Protein AF-R4K1L4-F1 (afdb_monomer_lite)

InterPro domains:
  IPR024307 Spore germination protein GerY [PF12788] (7-57)

Secondary structure (DSSP, 8-state):
-----PPPP---EEEEEEEEE-TTTS-EEEEEEEEPPPPEE-GGG-EE---------

Sequence (57 aa):
MSKSKKKQTHDHEFLVSTMLAELTTDPHNHRFAEVSSQNFELENGHHIHLIKVRTDF

Structure (mmCIF, N/CA/C/O backbone):
data_AF-R4K1L4-F1
#
_entry.id   AF-R4K1L4-F1
#
loop_
_atom_site.group_PDB
_atom_site.id
_atom_site.type_symbol
_atom_site.label_atom_id
_atom_site.label_alt_id
_atom_site.label_comp_id
_atom_site.label_asym_id
_atom_site.label_entity_id
_atom_site.label_seq_id
_atom_site.pdbx_PDB_ins_code
_atom_site.Cartn_x
_atom_site.Cartn_y
_atom_site.Cartn_z
_atom_site.occupancy
_atom_site.B_iso_or_equiv
_atom_site.auth_seq_id
_atom_site.auth_comp_id
_atom_site.auth_asym_id
_atom_site.auth_atom_id
_atom_site.pdbx_PDB_model_num
ATOM 1 N N . MET A 1 1 ? -34.452 -4.161 21.855 1.00 43.91 1 MET A N 1
ATOM 2 C CA . MET A 1 1 ? -32.999 -4.293 21.608 1.00 43.91 1 MET A CA 1
ATOM 3 C C . MET A 1 1 ? -32.594 -3.248 20.581 1.00 43.91 1 MET A C 1
ATOM 5 O O . MET A 1 1 ? -33.024 -3.339 19.439 1.00 43.91 1 MET A O 1
ATOM 9 N N . SER A 1 2 ? -31.878 -2.201 20.997 1.00 52.09 2 SER A N 1
ATOM 10 C CA . SER A 1 2 ? -31.415 -1.151 20.082 1.00 52.09 2 SER A CA 1
ATOM 11 C C . SER A 1 2 ? -30.360 -1.740 19.145 1.00 52.09 2 SER A C 1
ATOM 13 O O . SER A 1 2 ? -29.347 -2.256 19.617 1.00 52.09 2 SER A O 1
ATOM 15 N N . LYS A 1 3 ? -30.605 -1.716 17.828 1.00 55.22 3 LYS A N 1
ATOM 16 C CA . LYS A 1 3 ? -29.568 -2.008 16.831 1.00 55.22 3 LYS A CA 1
ATOM 17 C C . LYS A 1 3 ? -28.459 -0.979 17.040 1.00 55.22 3 LYS A C 1
ATOM 19 O O . LYS A 1 3 ? -28.667 0.197 16.752 1.00 55.22 3 LYS A O 1
ATOM 24 N N . SER A 1 4 ? -27.305 -1.420 17.542 1.00 60.19 4 SER A N 1
ATOM 25 C CA . SER A 1 4 ? -26.082 -0.618 17.526 1.00 60.19 4 SER A CA 1
ATOM 26 C C . SER A 1 4 ? -25.882 -0.117 16.096 1.00 60.19 4 SER A C 1
ATOM 28 O O . SER A 1 4 ? -25.707 -0.917 15.171 1.00 60.19 4 SER A O 1
ATOM 30 N N . LYS A 1 5 ? -26.027 1.196 15.883 1.00 61.91 5 LYS A N 1
ATOM 31 C CA . LYS A 1 5 ? -25.736 1.813 14.590 1.00 61.91 5 LYS A CA 1
ATOM 32 C C . LYS A 1 5 ? -24.243 1.604 14.371 1.00 61.91 5 LYS A C 1
ATOM 34 O O . LYS A 1 5 ? -23.446 2.216 15.077 1.00 61.91 5 LYS A O 1
ATOM 39 N N . LYS A 1 6 ? -23.866 0.707 13.451 1.00 65.75 6 LYS A N 1
ATOM 40 C CA . LYS A 1 6 ? -22.465 0.560 13.043 1.00 65.75 6 LYS A CA 1
ATOM 41 C C . LYS A 1 6 ? -21.962 1.955 12.672 1.00 65.75 6 LYS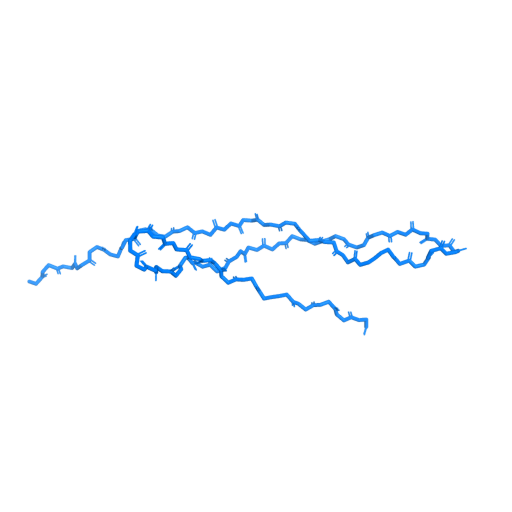 A C 1
ATOM 43 O O . LYS A 1 6 ? -22.570 2.617 11.832 1.00 65.75 6 LYS A O 1
ATOM 48 N N . LYS A 1 7 ? -20.922 2.416 13.366 1.00 72.44 7 LYS A N 1
ATOM 49 C CA . LYS A 1 7 ? -20.274 3.701 13.105 1.00 72.44 7 LYS A CA 1
ATOM 50 C C . LYS A 1 7 ? -19.831 3.686 11.638 1.00 72.44 7 LYS A C 1
ATOM 52 O O . LYS A 1 7 ? -19.257 2.693 11.195 1.00 72.44 7 LYS A O 1
ATOM 57 N N . GLN A 1 8 ? -20.172 4.721 10.873 1.00 76.38 8 GLN A N 1
ATOM 58 C CA . GLN A 1 8 ? -19.707 4.832 9.493 1.00 76.38 8 GLN A CA 1
ATOM 59 C C . GLN A 1 8 ? -18.178 4.953 9.513 1.00 76.38 8 GLN A C 1
ATOM 61 O O . GLN A 1 8 ? -17.641 5.812 10.213 1.00 76.38 8 GLN A O 1
ATOM 66 N N . THR A 1 9 ? -17.494 4.076 8.785 1.00 87.12 9 THR A N 1
ATOM 67 C CA . THR A 1 9 ? -16.044 4.124 8.568 1.00 87.12 9 THR A CA 1
ATOM 68 C C . THR A 1 9 ? -15.747 4.719 7.191 1.00 87.12 9 THR A C 1
ATOM 70 O O . THR A 1 9 ? -16.660 4.947 6.394 1.00 87.12 9 THR A O 1
ATOM 73 N N . HIS A 1 10 ? -14.476 5.006 6.929 1.00 92.81 10 HIS A N 1
ATOM 74 C CA . HIS A 1 10 ? -13.987 5.442 5.625 1.00 92.81 10 HIS A CA 1
ATOM 75 C C . HIS A 1 10 ? -12.717 4.667 5.266 1.00 92.81 10 HIS A C 1
ATOM 77 O O . HIS A 1 10 ? -12.118 4.008 6.124 1.00 92.81 10 HIS A O 1
ATOM 83 N N . ASP A 1 11 ? -12.351 4.747 3.999 1.00 95.62 11 ASP A N 1
ATOM 84 C CA . ASP A 1 11 ? -11.102 4.293 3.408 1.00 95.62 11 ASP A CA 1
ATOM 85 C C . ASP A 1 11 ? -10.405 5.487 2.731 1.00 95.62 11 ASP A C 1
ATOM 87 O O . ASP A 1 11 ? -10.887 6.624 2.774 1.00 95.62 11 ASP A O 1
ATOM 91 N N . HIS A 1 12 ? -9.226 5.240 2.166 1.00 95.31 12 HIS A N 1
ATOM 92 C CA . HIS A 1 12 ? -8.470 6.236 1.419 1.00 95.31 12 HIS A CA 1
ATOM 93 C C . HIS A 1 12 ? -7.960 5.645 0.113 1.00 95.31 12 HIS A C 1
ATOM 95 O O . HIS A 1 12 ? -7.315 4.596 0.120 1.00 95.31 12 HIS A O 1
ATOM 101 N N . GLU A 1 13 ? -8.183 6.359 -0.987 1.00 96.31 13 GLU A N 1
ATOM 102 C CA . GLU A 1 13 ? -7.438 6.146 -2.224 1.00 96.31 13 GLU A CA 1
ATOM 103 C C . GLU A 1 13 ? -5.992 6.608 -2.035 1.00 96.31 13 GLU A C 1
ATOM 105 O O . GLU A 1 13 ? -5.725 7.672 -1.466 1.00 96.31 13 GLU A O 1
ATOM 110 N N . PHE A 1 14 ? -5.045 5.816 -2.524 1.00 94.12 14 PHE A N 1
ATOM 111 C CA . PHE A 1 14 ? -3.633 6.162 -2.502 1.00 94.12 14 PHE A CA 1
ATOM 112 C C . PHE A 1 14 ? -2.947 5.747 -3.802 1.00 94.12 14 PHE A C 1
ATOM 114 O O . PHE A 1 14 ? -3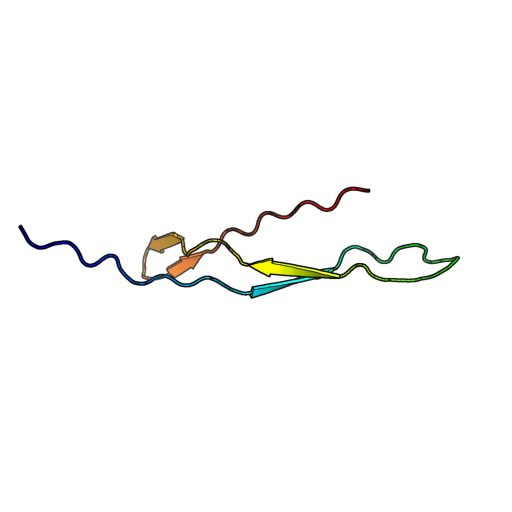.356 4.815 -4.494 1.00 94.12 14 PHE A O 1
ATOM 121 N N . LEU A 1 15 ? -1.883 6.476 -4.138 1.00 94.69 15 LEU A N 1
ATOM 122 C CA . LEU A 1 15 ? -1.035 6.198 -5.292 1.00 94.69 15 LEU A CA 1
ATOM 123 C C . LEU A 1 15 ? 0.311 5.671 -4.816 1.00 94.69 15 LEU A C 1
ATOM 125 O O . LEU A 1 15 ? 0.904 6.219 -3.885 1.00 94.69 15 LEU A O 1
ATOM 129 N N . VAL A 1 16 ? 0.816 4.654 -5.505 1.00 91.00 16 VAL A N 1
ATOM 130 C CA . VAL A 1 16 ? 2.130 4.059 -5.249 1.00 91.00 16 VAL A CA 1
ATOM 131 C C . VAL A 1 16 ? 2.955 4.072 -6.528 1.00 91.00 16 VAL A C 1
ATOM 133 O O . VAL A 1 16 ? 2.436 4.135 -7.644 1.00 91.00 16 VAL A O 1
ATOM 136 N N . SER A 1 17 ? 4.267 4.055 -6.339 1.00 89.62 17 SER A N 1
ATOM 137 C CA . SER A 1 17 ? 5.282 3.957 -7.375 1.00 89.62 17 SER A CA 1
ATOM 138 C C . SER A 1 17 ? 6.192 2.786 -7.038 1.00 89.62 17 SER A C 1
ATOM 140 O O . SER A 1 17 ? 6.567 2.620 -5.876 1.00 89.62 17 SER A O 1
ATOM 142 N N . THR A 1 18 ? 6.600 2.019 -8.042 1.00 87.00 18 THR A N 1
ATOM 143 C CA . THR A 1 18 ? 7.754 1.121 -7.909 1.00 87.00 18 THR A CA 1
ATOM 144 C C . THR A 1 18 ? 9.055 1.907 -8.090 1.00 87.00 18 THR A C 1
ATOM 146 O O . THR A 1 18 ? 9.043 3.125 -8.309 1.00 87.00 18 THR A O 1
ATOM 149 N N . MET A 1 19 ? 10.195 1.217 -8.006 1.00 87.81 19 MET A N 1
ATOM 150 C CA . MET A 1 19 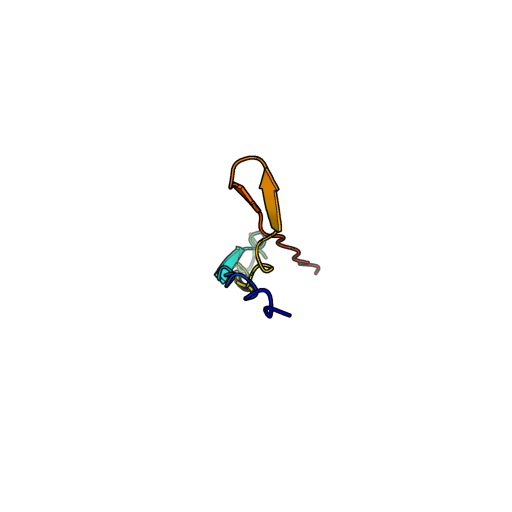? 11.474 1.769 -8.458 1.00 87.81 19 MET A CA 1
ATOM 151 C C . MET A 1 19 ? 11.433 2.090 -9.961 1.00 87.81 19 MET A C 1
ATOM 153 O O . MET A 1 19 ? 10.637 1.505 -10.700 1.00 87.81 19 MET A O 1
ATOM 157 N N . LEU A 1 20 ? 12.306 3.004 -10.401 1.00 89.88 20 LEU A N 1
ATOM 158 C CA . LEU A 1 20 ? 12.518 3.273 -11.824 1.00 89.88 20 LEU A CA 1
ATOM 159 C C . LEU A 1 20 ? 13.069 2.019 -12.508 1.00 89.88 20 LEU A C 1
ATOM 161 O O . LEU A 1 20 ? 14.100 1.484 -12.094 1.00 89.88 20 LEU A O 1
ATOM 165 N N . ALA A 1 21 ? 12.370 1.569 -13.543 1.00 89.88 21 ALA A N 1
ATOM 166 C CA . ALA A 1 21 ? 12.782 0.455 -14.376 1.00 89.88 21 ALA A CA 1
ATOM 167 C C . ALA A 1 21 ? 13.732 0.944 -15.474 1.00 89.88 21 ALA A C 1
ATOM 169 O O . ALA A 1 21 ? 13.694 2.112 -15.862 1.00 89.88 21 ALA A O 1
ATOM 170 N N . GLU A 1 22 ? 14.579 0.036 -15.966 1.00 91.50 22 GLU A N 1
ATOM 171 C CA . GLU A 1 22 ? 15.313 0.232 -17.222 1.00 91.50 22 GLU A CA 1
ATOM 172 C C . GLU A 1 22 ? 16.141 1.531 -17.303 1.00 91.50 22 GLU A C 1
ATOM 174 O O . GLU A 1 22 ? 16.216 2.186 -18.339 1.00 91.50 22 GLU A O 1
ATOM 179 N N . LEU A 1 23 ? 16.823 1.889 -16.206 1.00 93.94 23 LEU A N 1
ATOM 180 C CA . LEU A 1 23 ? 17.552 3.159 -16.031 1.00 93.94 23 LEU A CA 1
ATOM 181 C C . LEU A 1 23 ? 18.531 3.541 -17.156 1.00 93.94 23 LEU A C 1
ATOM 183 O O . LEU A 1 23 ? 18.896 4.710 -17.265 1.00 93.94 23 LEU A O 1
ATOM 187 N N . THR A 1 24 ? 18.990 2.581 -17.957 1.00 96.88 24 THR A N 1
ATOM 188 C CA . THR A 1 24 ? 19.960 2.801 -19.038 1.00 96.88 24 THR A CA 1
ATOM 189 C C . THR A 1 24 ? 19.396 2.579 -20.442 1.00 96.88 24 THR A C 1
ATOM 191 O O . THR A 1 24 ? 20.101 2.871 -21.403 1.00 96.88 24 THR A O 1
ATOM 194 N N . THR A 1 25 ? 18.187 2.026 -20.583 1.00 96.62 25 THR A N 1
ATOM 195 C CA . THR A 1 25 ? 17.591 1.661 -21.883 1.00 96.62 25 THR A CA 1
ATOM 196 C C . THR A 1 25 ? 16.345 2.482 -22.174 1.00 96.62 25 THR A C 1
ATOM 198 O O . THR A 1 25 ? 16.331 3.232 -23.145 1.00 96.62 25 THR A O 1
ATOM 201 N N . ASP A 1 26 ? 15.342 2.389 -21.309 1.00 94.94 26 ASP A N 1
ATOM 202 C CA . ASP A 1 26 ? 14.093 3.143 -21.391 1.00 94.94 26 ASP A CA 1
ATOM 203 C C . ASP A 1 26 ? 13.621 3.494 -19.973 1.00 94.94 26 ASP A C 1
ATOM 205 O O . ASP A 1 26 ? 12.811 2.776 -19.390 1.00 94.94 26 ASP A O 1
ATOM 209 N N . PRO A 1 27 ? 14.166 4.553 -19.351 1.00 94.12 27 PRO A N 1
ATOM 210 C CA . PRO A 1 27 ? 13.874 4.865 -17.959 1.00 94.12 27 PRO A CA 1
ATOM 211 C C . PRO A 1 27 ? 12.403 5.229 -17.771 1.00 94.12 27 PRO A C 1
ATOM 213 O O . PRO A 1 27 ? 11.945 6.285 -18.211 1.00 94.12 27 PRO A O 1
ATOM 216 N N . HIS A 1 28 ? 11.665 4.390 -17.053 1.00 92.69 28 HIS A N 1
ATOM 217 C CA . HIS A 1 28 ? 10.251 4.626 -16.791 1.00 92.69 28 HIS A CA 1
ATOM 218 C C . HIS A 1 28 ? 9.852 4.197 -15.378 1.00 92.69 28 HIS A C 1
ATOM 220 O O . HIS A 1 28 ? 10.605 3.565 -14.637 1.00 92.69 28 HIS A O 1
ATOM 226 N N . ASN A 1 29 ? 8.653 4.602 -14.971 1.00 89.69 29 ASN A N 1
ATOM 227 C CA . ASN A 1 29 ? 8.114 4.358 -13.641 1.00 89.69 29 ASN A CA 1
ATOM 228 C C . ASN A 1 29 ? 6.772 3.635 -13.762 1.00 89.69 29 ASN A C 1
ATOM 230 O O . ASN A 1 29 ? 5.911 4.073 -14.529 1.00 89.69 29 ASN A O 1
ATOM 234 N N . HIS A 1 30 ? 6.574 2.564 -12.994 1.00 89.31 30 HIS A N 1
ATOM 235 C CA . HIS A 1 30 ? 5.259 1.946 -12.860 1.00 89.31 30 HIS A CA 1
ATOM 236 C C . HIS A 1 30 ? 4.531 2.545 -11.662 1.00 89.31 30 HIS A C 1
ATOM 238 O O . HIS A 1 30 ? 4.988 2.475 -10.518 1.00 89.31 30 HIS A O 1
ATOM 244 N N . ARG A 1 31 ? 3.360 3.120 -11.938 1.00 90.69 31 ARG A N 1
ATOM 245 C CA . ARG A 1 31 ? 2.467 3.678 -10.924 1.00 90.69 31 ARG A CA 1
ATOM 246 C C . ARG A 1 31 ? 1.160 2.912 -10.912 1.00 90.69 31 ARG A C 1
ATOM 248 O O . ARG A 1 31 ? 0.629 2.575 -11.966 1.00 90.69 31 ARG A O 1
ATOM 255 N N . PHE A 1 32 ? 0.626 2.702 -9.720 1.00 90.38 32 PHE A N 1
ATOM 256 C CA . PHE A 1 32 ? -0.685 2.098 -9.529 1.00 90.38 32 PHE A CA 1
ATOM 257 C C . PHE A 1 32 ? -1.456 2.832 -8.432 1.00 90.38 32 PHE A C 1
ATOM 259 O O . PHE A 1 32 ? -0.886 3.595 -7.646 1.00 90.38 32 PHE A O 1
ATOM 266 N N . ALA A 1 33 ? -2.768 2.631 -8.440 1.00 94.25 33 ALA A N 1
ATOM 267 C CA . ALA A 1 33 ? -3.709 3.202 -7.492 1.00 94.25 33 ALA A CA 1
ATOM 268 C C . ALA A 1 33 ? -4.421 2.070 -6.759 1.00 94.25 33 ALA A C 1
ATOM 270 O O . ALA A 1 33 ? -4.760 1.058 -7.373 1.00 94.25 33 ALA A O 1
ATOM 271 N N . GLU A 1 34 ? -4.658 2.249 -5.467 1.00 94.94 34 GLU A N 1
ATOM 272 C CA . GLU A 1 34 ? -5.382 1.283 -4.648 1.00 94.94 34 GLU A CA 1
ATOM 273 C C . GLU A 1 34 ? -6.142 2.004 -3.524 1.00 94.94 34 GLU A C 1
ATOM 275 O O . GLU A 1 34 ? -5.991 3.212 -3.322 1.00 94.94 34 GLU A O 1
ATOM 280 N N . VAL A 1 35 ? -7.001 1.267 -2.820 1.00 96.12 35 VAL A N 1
ATOM 281 C CA . VAL A 1 35 ? -7.812 1.752 -1.699 1.00 96.12 35 VAL A CA 1
ATOM 282 C C . VAL A 1 35 ? -7.370 1.038 -0.424 1.00 96.12 35 VAL A C 1
ATOM 284 O O . VAL A 1 35 ? -7.155 -0.173 -0.422 1.00 96.12 35 VAL A O 1
ATOM 287 N N . SER A 1 36 ? -7.181 1.787 0.661 1.00 96.88 36 SER A N 1
ATOM 288 C CA . SER A 1 36 ? -6.769 1.231 1.952 1.00 96.88 36 SER A CA 1
ATOM 289 C C . SER A 1 36 ? -7.878 0.389 2.595 1.00 96.88 36 SER A C 1
ATOM 291 O O . SER A 1 36 ? -9.030 0.388 2.158 1.00 96.88 36 SER A O 1
ATOM 293 N N . SER A 1 37 ? -7.560 -0.340 3.669 1.00 94.69 37 SER A N 1
ATOM 294 C CA . SER A 1 37 ? -8.609 -0.963 4.480 1.00 94.69 37 SER A CA 1
ATOM 295 C C . SER A 1 37 ? -9.541 0.085 5.102 1.00 94.69 37 SER A C 1
ATOM 297 O O . SER A 1 37 ? -9.188 1.257 5.251 1.00 94.69 37 SER A O 1
ATOM 299 N N . GLN A 1 38 ? -10.686 -0.364 5.622 1.00 93.88 38 GLN A N 1
ATOM 300 C CA . GLN A 1 38 ? -11.421 0.435 6.605 1.00 93.88 38 GLN A CA 1
ATOM 301 C C . GLN A 1 38 ? -10.542 0.716 7.835 1.00 93.88 38 GLN A C 1
ATOM 303 O O . GLN A 1 38 ? -9.594 -0.030 8.110 1.00 93.88 38 GLN A O 1
ATOM 308 N N . ASN A 1 39 ? -10.851 1.786 8.569 1.00 92.19 39 ASN A N 1
ATOM 309 C CA . ASN A 1 39 ? -10.089 2.139 9.763 1.00 92.19 39 ASN A CA 1
ATOM 310 C C . ASN A 1 39 ? -10.155 1.067 10.869 1.00 92.19 39 ASN A C 1
ATOM 312 O O . ASN A 1 39 ? -11.173 0.403 11.072 1.00 92.19 39 ASN A O 1
ATOM 316 N N . PHE A 1 40 ? -9.050 0.942 11.601 1.00 92.44 40 PHE A N 1
ATOM 317 C CA . PHE A 1 40 ? -8.932 0.195 12.847 1.00 92.44 40 PHE A CA 1
ATOM 318 C C . PHE A 1 40 ? -8.731 1.190 13.989 1.00 92.44 40 PHE A C 1
ATOM 320 O O . PHE A 1 40 ? -7.726 1.903 14.029 1.00 92.44 40 PHE A O 1
ATOM 327 N N . GLU A 1 41 ? -9.705 1.253 14.893 1.00 92.75 41 GLU A N 1
ATOM 328 C CA . GLU A 1 41 ? -9.710 2.176 16.032 1.00 92.75 41 GLU A CA 1
ATOM 329 C C . GLU A 1 41 ? -8.605 1.812 17.043 1.00 92.75 41 GLU A C 1
ATOM 331 O O . GLU A 1 41 ? -8.375 0.641 17.353 1.00 92.75 41 GLU A O 1
ATOM 336 N N . LEU A 1 42 ? -7.944 2.838 17.570 1.00 90.56 42 LEU A N 1
ATOM 337 C CA . LEU A 1 42 ? -6.949 2.794 18.637 1.00 90.56 42 LEU A CA 1
ATOM 338 C C . LEU A 1 42 ? -7.473 3.563 19.863 1.00 90.56 42 LEU A C 1
ATOM 340 O O . LEU A 1 42 ? -8.535 4.191 19.837 1.00 90.56 42 LEU A O 1
ATOM 344 N N . GLU A 1 43 ? -6.721 3.534 20.963 1.00 91.75 43 GLU A N 1
ATOM 345 C CA . GLU A 1 43 ? -7.037 4.337 22.147 1.00 91.75 43 GLU A CA 1
ATOM 346 C C . GLU A 1 43 ? -7.001 5.848 21.848 1.00 91.75 43 GLU A C 1
ATOM 348 O O . GLU A 1 43 ? -6.385 6.308 20.884 1.00 91.75 43 GLU A O 1
ATOM 353 N N . ASN A 1 44 ? -7.672 6.637 22.692 1.00 92.75 44 ASN A N 1
ATOM 354 C CA . ASN A 1 44 ? -7.711 8.105 22.621 1.00 92.75 44 ASN A CA 1
ATOM 355 C C . ASN A 1 44 ? -8.255 8.692 21.300 1.00 92.75 44 ASN A C 1
ATOM 357 O O . ASN A 1 44 ? -7.956 9.832 20.957 1.00 92.75 44 ASN A O 1
ATOM 361 N N . GLY A 1 45 ? -9.092 7.943 20.574 1.00 87.06 45 GLY A N 1
ATOM 362 C CA . GLY A 1 45 ? -9.760 8.430 19.360 1.00 87.06 45 GLY A CA 1
ATOM 363 C C . GLY A 1 45 ? -8.870 8.462 18.116 1.00 87.06 45 GLY A C 1
ATOM 364 O O . GLY A 1 45 ? -9.230 9.093 17.121 1.00 87.06 45 GLY A O 1
ATOM 365 N N . HIS A 1 46 ? -7.719 7.793 18.159 1.00 91.94 46 HIS A N 1
ATOM 366 C CA . HIS A 1 46 ? -6.870 7.580 16.993 1.00 91.94 46 HIS A CA 1
ATOM 367 C C . HIS A 1 46 ? -7.323 6.348 16.203 1.00 91.94 46 HIS A C 1
ATOM 369 O O . HIS A 1 46 ? -7.989 5.469 16.739 1.00 91.94 46 HIS A O 1
ATOM 375 N N . HIS A 1 47 ? -6.938 6.257 14.932 1.00 94.00 47 HIS A N 1
ATOM 376 C CA . HIS A 1 47 ? -7.138 5.056 14.127 1.00 94.00 47 HIS A CA 1
ATOM 377 C C . HIS A 1 47 ? -6.038 4.921 13.077 1.00 94.00 47 HIS A C 1
ATOM 379 O O . HIS A 1 47 ? -5.347 5.886 12.749 1.00 94.00 47 HIS A O 1
AT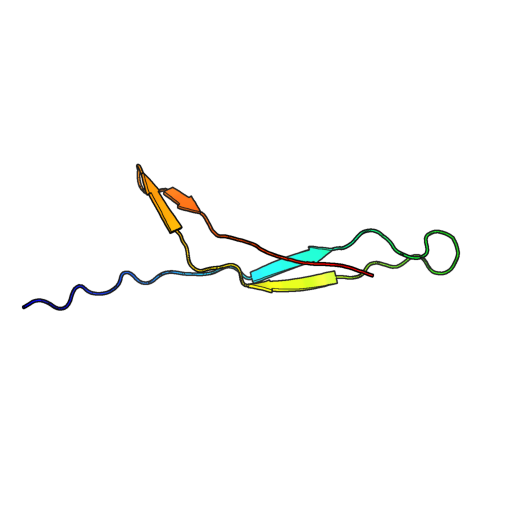OM 385 N N . ILE A 1 48 ? -5.886 3.710 12.556 1.00 94.94 48 ILE A N 1
ATOM 386 C CA . ILE A 1 48 ? -4.943 3.385 11.485 1.00 94.94 48 ILE A CA 1
ATOM 387 C C . ILE A 1 48 ? -5.661 2.686 10.337 1.00 94.94 48 ILE A C 1
ATOM 3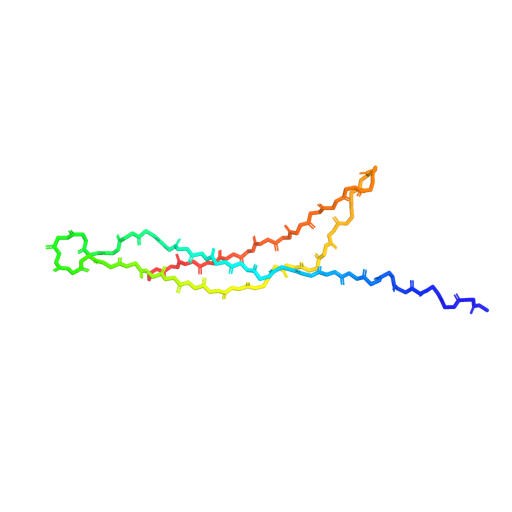89 O O . ILE A 1 48 ? -6.737 2.118 10.512 1.00 94.94 48 ILE A O 1
ATOM 393 N N . HIS A 1 49 ? -5.029 2.692 9.169 1.00 96.00 49 HIS A N 1
ATOM 394 C CA . HIS A 1 49 ? -5.442 1.905 8.014 1.00 96.00 49 HIS A CA 1
ATOM 395 C C . HIS A 1 49 ? -4.333 0.921 7.674 1.00 96.00 49 HIS A C 1
ATOM 397 O O . HIS A 1 49 ? -3.149 1.244 7.783 1.00 96.00 49 HIS A O 1
ATOM 403 N N . LEU A 1 50 ? -4.716 -0.275 7.245 1.00 95.81 50 LEU A N 1
ATOM 404 C CA . LEU A 1 50 ? -3.772 -1.239 6.716 1.00 95.81 50 LEU A CA 1
ATOM 405 C C . LEU A 1 50 ? -3.643 -1.030 5.207 1.00 95.81 50 LEU A C 1
ATOM 407 O O . LEU A 1 50 ? -4.638 -1.010 4.481 1.00 95.81 50 LEU A O 1
ATOM 411 N N . ILE A 1 51 ? -2.400 -0.925 4.750 1.00 95.19 51 ILE A N 1
ATOM 412 C CA . ILE A 1 51 ? -2.033 -0.975 3.338 1.00 95.19 51 ILE A CA 1
ATOM 413 C C . ILE A 1 51 ? -1.184 -2.227 3.152 1.00 95.19 51 ILE A C 1
ATOM 415 O O . ILE A 1 51 ? -0.172 -2.402 3.833 1.00 95.19 51 ILE A O 1
ATOM 419 N N . LYS A 1 52 ? -1.598 -3.114 2.247 1.00 93.19 52 LYS A N 1
ATOM 420 C CA . LYS A 1 52 ? -0.845 -4.320 1.908 1.00 93.19 52 LYS A CA 1
ATOM 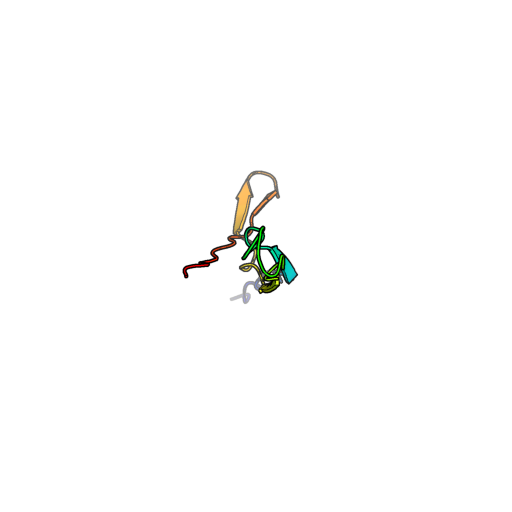421 C C . LYS A 1 52 ? -0.761 -4.441 0.397 1.00 93.19 52 LYS A C 1
ATOM 423 O O . LYS A 1 52 ? -1.717 -4.861 -0.237 1.00 93.19 52 LYS A O 1
ATOM 428 N N . VAL A 1 53 ? 0.410 -4.125 -0.137 1.00 89.69 53 VAL A N 1
ATOM 429 C CA . VAL A 1 53 ? 0.698 -4.169 -1.572 1.00 89.69 53 VAL A CA 1
ATOM 430 C C . VAL A 1 53 ? 1.800 -5.185 -1.854 1.00 89.69 53 VAL A C 1
ATOM 432 O O . VAL A 1 53 ? 2.662 -5.427 -1.005 1.00 89.69 53 VAL A O 1
ATOM 435 N N . ARG A 1 54 ? 1.783 -5.787 -3.043 1.00 85.50 54 ARG A N 1
ATOM 436 C CA . ARG A 1 54 ? 2.871 -6.624 -3.558 1.00 85.50 54 ARG A CA 1
ATOM 437 C C . ARG A 1 54 ? 3.191 -6.178 -4.974 1.00 85.50 54 ARG A C 1
ATOM 439 O O . ARG A 1 54 ? 2.308 -6.139 -5.820 1.00 85.50 54 ARG A O 1
ATOM 446 N N . THR A 1 55 ? 4.462 -5.892 -5.206 1.00 77.62 55 THR A N 1
ATOM 447 C CA . THR A 1 55 ? 5.009 -5.583 -6.525 1.00 77.62 55 THR A CA 1
ATOM 448 C C . THR A 1 55 ? 6.199 -6.510 -6.736 1.00 77.62 55 THR A C 1
ATOM 450 O O . THR A 1 55 ? 7.290 -6.238 -6.234 1.00 77.62 55 THR A O 1
ATOM 453 N N . ASP A 1 56 ? 5.970 -7.658 -7.363 1.00 64.75 56 ASP A N 1
ATOM 454 C CA . ASP A 1 56 ? 7.033 -8.529 -7.861 1.00 64.75 56 ASP A CA 1
ATOM 455 C C . ASP A 1 56 ? 7.215 -8.355 -9.374 1.00 64.75 56 ASP A C 1
ATOM 457 O O . ASP A 1 56 ? 6.299 -7.898 -10.058 1.00 64.75 56 ASP A O 1
ATOM 461 N N . PHE A 1 57 ? 8.424 -8.662 -9.851 1.00 58.53 57 PHE A N 1
ATOM 462 C CA . PHE A 1 57 ? 8.719 -8.861 -11.271 1.00 58.53 57 PHE A CA 1
ATOM 463 C C . PHE A 1 57 ? 8.378 -10.298 -11.663 1.00 58.53 57 PHE A C 1
ATOM 465 O O . PHE A 1 57 ? 8.686 -11.200 -10.846 1.00 58.53 57 PHE A O 1
#

Radius of gyration: 18.34 Å; chains: 1; bounding box: 53×17×44 Å

Organism: NCBI:txid86416

pLDDT: mean 86.79, std 12.86, range [43.91, 96.88]

Foldseek 3Di:
DDDPPPPDWDKDKDKDWDPFPPVPHDTDIDMDIDIWATWDDDPPGDTDTDDDDDDDD